Protein AF-A0A1Z5R431-F1 (afdb_monomer)

pLDDT: mean 73.13, std 19.27, range [38.16, 96.25]

Secondary structure (DSSP, 8-state):
-------------PPP-TTTTHHHHHHHHHHHHHHHHHHHHS-GGGGSGGGHHHHHHHHHHHHHHHHT----HHHHHHHHHHHS-HHHHHTTHHHHHHHS--

Sequence (102 aa):
MDNVESAPDSPAQAPPSSASSLPKEQSQVELELRLLQALEFYPPSKLKGIHRHFVLYGLMEFLRKSLDRQFSPDEVLQLLDRFFNLEMLLGRDSQVLLMMIL

Mean predicted aligned error: 14.31 Å

Organism: Sorghum bicolor (NCBI:txid4558)

Solvent-accessible surface area (backbone atoms only — not comparable to full-atom values): 6513 Å² total; per-residue (Å²): 142,89,84,90,85,83,87,88,84,88,85,80,79,70,77,80,75,92,64,92,64,60,70,61,58,56,51,48,54,52,52,51,52,52,49,59,59,42,36,78,80,41,46,72,84,41,55,46,70,87,44,25,64,59,38,54,50,51,46,37,53,49,48,23,73,74,67,77,41,92,64,52,74,66,59,54,50,55,55,45,46,76,79,38,67,47,66,76,60,52,61,75,61,65,66,54,60,64,62,73,77,108

Radius of gyration: 25.78 Å; Cα contacts (8 Å, |Δi|>4): 55; chains: 1; bounding box: 36×25×96 Å

Structure (mmCIF, N/CA/C/O backbone):
data_AF-A0A1Z5R431-F1
#
_entry.id   AF-A0A1Z5R431-F1
#
loop_
_atom_site.group_PDB
_atom_site.id
_atom_site.type_symbol
_atom_site.label_atom_id
_atom_site.label_alt_id
_atom_site.label_comp_id
_atom_site.label_asym_id
_atom_site.label_entity_id
_atom_site.label_seq_id
_atom_site.pdbx_PDB_ins_code
_atom_site.Cartn_x
_atom_site.Cartn_y
_atom_site.Cartn_z
_atom_site.occupancy
_atom_site.B_iso_or_equiv
_atom_site.auth_seq_id
_atom_site.auth_comp_id
_atom_site.auth_asym_id
_atom_site.auth_atom_id
_atom_site.pdbx_PDB_model_num
ATOM 1 N N . MET A 1 1 ? -6.769 -8.168 79.745 1.00 49.19 1 MET A N 1
ATOM 2 C CA . MET A 1 1 ? -5.506 -8.345 79.011 1.00 49.19 1 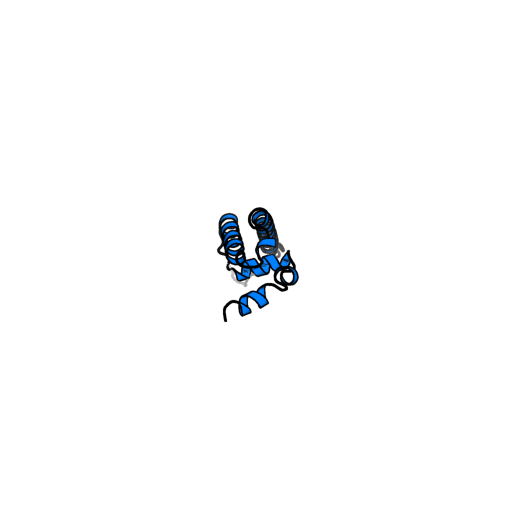MET A CA 1
ATOM 3 C C . MET A 1 1 ? -5.209 -9.822 79.022 1.00 49.19 1 MET A C 1
ATOM 5 O O . MET A 1 1 ? -5.104 -10.300 80.131 1.00 49.19 1 MET A O 1
ATOM 9 N N . ASP A 1 2 ? -5.138 -10.466 77.853 1.00 38.16 2 ASP A N 1
ATOM 10 C CA . ASP A 1 2 ? -4.312 -11.634 77.496 1.00 38.16 2 ASP A CA 1
ATOM 11 C C . ASP A 1 2 ? -4.351 -11.732 75.958 1.00 38.16 2 ASP A C 1
ATOM 13 O O . ASP A 1 2 ? -5.359 -11.391 75.338 1.00 38.16 2 ASP A O 1
ATOM 17 N N . ASN A 1 3 ? -3.221 -12.070 75.347 1.00 38.47 3 ASN A N 1
ATOM 18 C CA . ASN A 1 3 ? -2.847 -11.796 73.957 1.00 38.47 3 ASN A CA 1
ATOM 19 C C . ASN A 1 3 ? -2.588 -13.098 73.168 1.00 38.47 3 ASN A C 1
ATOM 21 O O . ASN A 1 3 ? -2.137 -14.072 73.760 1.00 38.47 3 ASN A O 1
ATOM 25 N N . VAL A 1 4 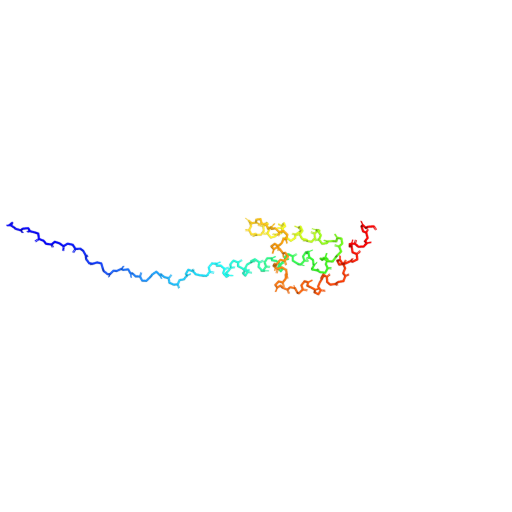? -2.702 -12.993 71.833 1.00 49.91 4 VAL A N 1
ATOM 26 C CA . VAL A 1 4 ? -2.087 -13.812 70.757 1.00 49.91 4 VAL A CA 1
ATOM 27 C C . VAL A 1 4 ? -2.863 -15.024 70.201 1.00 49.91 4 VAL A C 1
ATOM 29 O O . VAL A 1 4 ? -3.149 -15.960 70.931 1.00 49.91 4 VAL A O 1
ATOM 32 N N . GLU A 1 5 ? -3.130 -15.005 68.881 1.00 43.88 5 GLU A N 1
ATOM 33 C CA . GLU A 1 5 ? -2.978 -16.136 67.930 1.00 43.88 5 GLU A CA 1
ATOM 34 C C . GLU A 1 5 ? -3.214 -15.651 66.464 1.00 43.88 5 GLU A C 1
ATOM 36 O O . GLU A 1 5 ? -4.332 -15.370 66.047 1.00 43.88 5 GLU A O 1
ATOM 41 N N . SER A 1 6 ? -2.109 -15.484 65.728 1.00 44.03 6 SER A N 1
ATOM 42 C CA . SER A 1 6 ? -1.812 -15.943 64.351 1.00 44.03 6 SER A CA 1
ATOM 43 C C . SER A 1 6 ? -2.755 -15.720 63.129 1.00 44.03 6 SER A C 1
ATOM 45 O O . SER A 1 6 ? -3.684 -16.480 62.899 1.00 44.03 6 SER A O 1
ATOM 47 N N . ALA A 1 7 ? -2.307 -14.809 62.239 1.00 49.22 7 ALA A N 1
ATOM 48 C CA . ALA A 1 7 ? -2.161 -14.924 60.761 1.00 49.22 7 ALA A CA 1
ATOM 49 C C . ALA A 1 7 ? -3.395 -15.023 59.799 1.00 49.22 7 ALA A C 1
ATOM 51 O O . ALA A 1 7 ? -4.489 -15.389 60.210 1.00 49.22 7 ALA A O 1
ATOM 52 N N . PRO A 1 8 ? -3.237 -14.624 58.507 1.00 51.44 8 PRO A N 1
ATOM 53 C CA . PRO A 1 8 ? -4.302 -14.096 57.645 1.00 51.44 8 PRO A CA 1
ATOM 54 C C . PRO A 1 8 ? -4.861 -15.127 56.650 1.00 51.44 8 PRO A C 1
ATOM 56 O O . PRO A 1 8 ? -4.096 -15.873 56.047 1.00 51.44 8 PRO A O 1
ATOM 59 N N . ASP A 1 9 ? -6.166 -15.085 56.373 1.00 42.12 9 ASP A N 1
ATOM 60 C CA . ASP A 1 9 ? -6.768 -15.830 55.259 1.00 42.12 9 ASP A CA 1
ATOM 61 C C . ASP A 1 9 ? -7.535 -14.862 54.347 1.0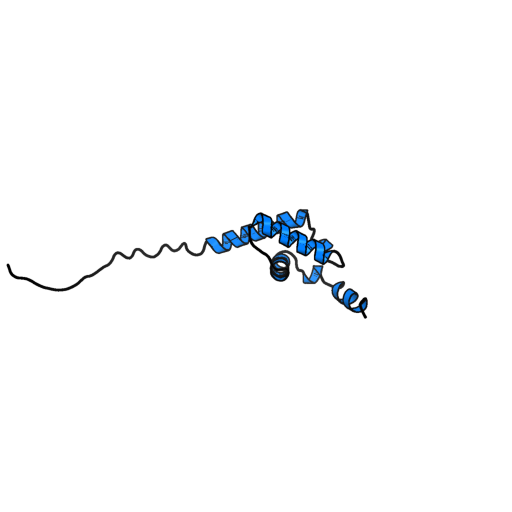0 42.12 9 ASP A C 1
ATOM 63 O O . ASP A 1 9 ? -8.576 -14.305 54.699 1.00 42.12 9 ASP A O 1
ATOM 67 N N . SER A 1 10 ? -6.934 -14.576 53.191 1.00 53.22 10 SER A N 1
ATOM 68 C CA . SER A 1 10 ? -7.585 -13.887 52.077 1.00 53.22 10 SER A CA 1
ATOM 69 C C . SER A 1 10 ? -8.462 -14.873 51.317 1.00 53.22 10 SER A C 1
ATOM 71 O O . SER A 1 10 ? -7.955 -15.902 50.880 1.00 53.22 10 SER A O 1
ATOM 73 N N . PRO A 1 11 ? -9.696 -14.480 50.970 1.00 50.16 11 PRO A N 1
ATOM 74 C CA . PRO A 1 11 ? -10.193 -14.842 49.651 1.00 50.16 11 PRO A CA 1
ATOM 75 C C . PRO A 1 11 ? -11.033 -13.703 49.067 1.00 50.16 11 PRO A C 1
ATOM 77 O O . PRO A 1 11 ? -12.252 -13.662 49.198 1.00 50.16 11 PRO A O 1
ATOM 80 N N . ALA A 1 12 ? -10.384 -12.759 48.392 1.00 52.25 12 ALA A N 1
ATOM 81 C CA . ALA A 1 12 ? -11.081 -11.848 47.484 1.00 52.25 12 ALA A CA 1
ATOM 82 C C . ALA A 1 12 ? -10.183 -11.469 46.304 1.00 52.25 12 ALA A C 1
ATOM 84 O O . ALA A 1 12 ? -10.106 -10.314 45.894 1.00 52.25 12 ALA A O 1
ATOM 85 N N . GLN A 1 13 ? -9.488 -12.456 45.741 1.00 51.28 13 GLN A N 1
ATOM 86 C CA . GLN A 1 13 ? -8.949 -12.311 44.400 1.00 51.28 13 GLN A CA 1
ATOM 87 C C . GLN A 1 13 ? -10.096 -12.599 43.430 1.00 51.28 13 GLN A C 1
ATOM 89 O O . GLN A 1 13 ? -10.363 -13.746 43.076 1.00 51.28 13 GLN A O 1
ATOM 94 N N . ALA A 1 14 ? -10.822 -11.545 43.048 1.00 52.06 14 ALA A N 1
ATOM 95 C CA . ALA A 1 14 ? -11.666 -11.599 41.863 1.00 52.06 14 ALA A CA 1
ATOM 96 C C . ALA A 1 14 ? -10.808 -12.124 40.693 1.00 52.06 14 ALA A C 1
ATOM 98 O O . ALA A 1 14 ? -9.630 -11.751 40.598 1.00 52.06 14 ALA A O 1
ATOM 99 N N . PRO A 1 15 ? -11.341 -13.006 39.829 1.00 54.06 15 PRO A N 1
ATOM 100 C CA . PRO A 1 15 ? -10.582 -13.511 38.695 1.00 54.06 15 PRO A CA 1
ATOM 101 C C . PRO A 1 15 ? -10.073 -12.314 37.881 1.00 54.06 15 PRO A C 1
ATOM 103 O O . PRO A 1 15 ? -10.847 -11.379 37.655 1.00 54.06 15 PRO A O 1
ATOM 106 N N . PRO A 1 16 ? -8.796 -12.289 37.454 1.00 50.50 16 PRO A N 1
ATOM 107 C CA . PRO A 1 16 ? -8.342 -11.254 36.542 1.00 50.50 16 PRO A CA 1
ATOM 108 C C . PRO A 1 16 ? -9.252 -11.306 35.317 1.00 50.50 16 PRO A C 1
ATOM 110 O O . PRO A 1 16 ? -9.379 -12.347 34.667 1.00 50.50 16 PRO A O 1
ATOM 113 N N . SER A 1 17 ? -9.942 -10.196 35.068 1.00 43.16 17 SER A N 1
ATOM 114 C CA . SER A 1 17 ? -10.860 -10.014 33.955 1.00 43.16 17 SER A CA 1
ATOM 115 C C . SER A 1 17 ? -10.285 -10.638 32.686 1.00 43.16 17 SER A C 1
ATOM 117 O O . SER A 1 17 ? -9.258 -10.204 32.159 1.00 43.16 17 SER A O 1
ATOM 119 N N . SER A 1 18 ? -10.961 -11.676 32.201 1.00 47.81 18 SER A N 1
ATOM 120 C CA . SER A 1 18 ? -10.682 -12.331 30.927 1.00 47.81 18 SER A CA 1
ATOM 121 C C . SER A 1 18 ? -11.110 -11.414 29.777 1.00 47.81 18 SER A C 1
ATOM 123 O O . SER A 1 18 ? -12.141 -11.621 29.153 1.00 47.81 18 SER A O 1
ATOM 125 N N . ALA A 1 19 ? -10.342 -10.351 29.538 1.00 54.44 19 ALA A N 1
ATOM 126 C CA . ALA A 1 19 ? -10.489 -9.453 28.386 1.00 54.44 19 ALA A CA 1
ATOM 127 C C . ALA A 1 19 ? -9.132 -9.050 27.770 1.00 54.44 19 ALA A C 1
ATOM 129 O O . ALA A 1 19 ? -9.066 -8.209 26.876 1.00 54.44 19 ALA A O 1
ATOM 130 N N . SER A 1 20 ? -8.026 -9.652 28.218 1.00 49.38 20 SER A N 1
ATOM 131 C CA . SER A 1 20 ? -6.661 -9.239 27.852 1.00 49.38 20 SER A CA 1
ATOM 132 C C . SER A 1 20 ? -6.143 -9.891 26.558 1.00 49.38 20 SER A C 1
ATOM 134 O O . SER A 1 20 ? -5.009 -10.359 26.468 1.00 49.38 20 SER A O 1
ATOM 136 N N . SER A 1 21 ? -6.990 -9.970 25.531 1.00 50.03 21 SER A N 1
ATOM 137 C CA . SER A 1 21 ? -6.582 -10.421 24.186 1.00 50.03 21 SER A CA 1
ATOM 138 C C . SER A 1 21 ? -7.133 -9.545 23.054 1.00 50.03 21 SER A C 1
ATOM 140 O O . SER A 1 21 ? -6.588 -9.579 21.955 1.00 50.03 21 SER A O 1
ATOM 142 N N . LEU A 1 22 ? -8.126 -8.686 23.330 1.00 47.53 22 LEU A N 1
ATOM 143 C CA . LEU A 1 22 ? -8.740 -7.779 22.347 1.00 47.53 22 LEU A CA 1
ATOM 144 C C . LEU A 1 22 ? -7.797 -6.772 21.641 1.00 47.53 22 LEU A C 1
ATOM 146 O O . LEU A 1 22 ? -8.058 -6.479 20.475 1.00 47.53 22 LEU A O 1
ATOM 150 N N . PRO A 1 23 ? -6.726 -6.221 22.253 1.00 60.53 23 PRO A N 1
ATOM 151 C CA . PRO A 1 23 ? -5.963 -5.140 21.614 1.00 60.53 23 PRO A CA 1
ATOM 152 C C . PRO A 1 23 ? -5.224 -5.564 20.338 1.00 60.53 23 PRO A C 1
ATOM 154 O O . PRO A 1 23 ? -5.039 -4.759 19.427 1.00 60.53 23 PRO A O 1
ATOM 157 N N . LYS A 1 24 ? -4.783 -6.828 20.268 1.00 60.09 24 LYS A N 1
ATOM 158 C CA . LYS A 1 24 ? -3.946 -7.319 19.162 1.00 60.09 24 LYS A CA 1
ATOM 159 C C . LYS A 1 24 ? -4.733 -7.504 17.870 1.00 60.09 24 LYS A C 1
ATOM 161 O O . LYS A 1 24 ? -4.250 -7.113 16.816 1.00 60.09 24 LYS A O 1
ATOM 166 N N . GLU A 1 25 ? -5.942 -8.048 17.959 1.00 66.94 25 GLU A N 1
ATOM 167 C CA . GLU A 1 25 ? -6.786 -8.275 16.783 1.00 66.94 25 GLU A CA 1
ATOM 168 C C . GLU A 1 25 ? -7.296 -6.948 16.201 1.00 66.94 25 GLU A C 1
ATOM 170 O O . GLU A 1 25 ? -7.216 -6.729 14.995 1.00 66.94 25 GLU A O 1
ATOM 175 N N . GLN A 1 26 ? -7.697 -5.999 17.057 1.00 65.31 26 GLN A N 1
ATOM 176 C CA . GLN A 1 26 ? -8.101 -4.658 16.611 1.00 65.31 26 GLN A CA 1
ATOM 177 C C . GLN A 1 26 ? -6.957 -3.901 15.921 1.00 65.31 26 GLN A C 1
ATOM 179 O O . GLN A 1 26 ? -7.174 -3.255 14.898 1.00 65.31 26 GLN A O 1
ATOM 184 N N . SER A 1 27 ? -5.727 -4.020 16.432 1.00 83.56 27 SER A N 1
ATOM 185 C CA . SER A 1 27 ? -4.551 -3.410 15.802 1.00 83.56 27 SER A CA 1
ATOM 186 C C . SER A 1 27 ? -4.244 -4.010 14.427 1.00 83.56 27 SER A C 1
ATOM 188 O O . SER A 1 27 ? -3.770 -3.292 13.546 1.00 83.56 27 SER A O 1
ATOM 190 N N . GLN A 1 28 ? -4.503 -5.304 14.240 1.00 87.44 28 GLN A N 1
ATOM 191 C CA . GLN A 1 28 ? -4.294 -5.987 12.969 1.00 87.44 28 GLN A CA 1
ATOM 192 C C . GLN A 1 28 ? -5.341 -5.568 11.932 1.00 87.44 28 GLN A C 1
ATOM 194 O O . GLN A 1 28 ? -4.970 -5.238 10.811 1.00 87.44 28 GLN A O 1
ATOM 199 N N . VAL A 1 29 ? -6.619 -5.494 12.311 1.00 89.12 29 VAL A N 1
ATOM 200 C CA . VAL A 1 29 ? -7.693 -5.025 11.418 1.00 89.12 29 VAL A CA 1
ATOM 201 C C . VAL A 1 29 ? -7.466 -3.575 10.979 1.00 89.12 29 VAL A C 1
ATOM 203 O O . VAL A 1 29 ? -7.633 -3.256 9.804 1.00 89.12 29 VAL A O 1
ATOM 20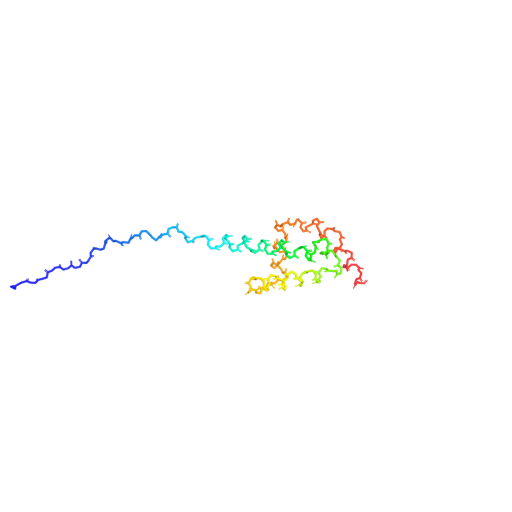6 N N . GLU A 1 30 ? -7.031 -2.698 11.888 1.00 92.38 30 GLU A N 1
ATOM 207 C CA . GLU A 1 30 ? -6.709 -1.309 11.537 1.00 92.38 30 GLU A CA 1
ATOM 208 C C . GLU A 1 30 ? -5.531 -1.238 10.552 1.00 92.38 30 GLU A C 1
ATOM 210 O O . GLU A 1 30 ? -5.600 -0.525 9.552 1.00 92.38 30 GLU A O 1
ATOM 215 N N . LEU A 1 31 ? -4.464 -2.013 10.784 1.00 92.56 31 LEU A N 1
ATOM 216 C CA . LEU A 1 31 ? -3.314 -2.087 9.876 1.00 92.56 31 LEU A CA 1
ATOM 217 C C . LEU A 1 31 ? -3.735 -2.508 8.460 1.00 92.56 31 LEU A C 1
ATOM 219 O O . LEU A 1 31 ? -3.320 -1.913 7.465 1.00 92.56 31 LEU A O 1
ATOM 223 N N . GLU A 1 32 ? -4.576 -3.528 8.385 1.00 92.00 32 GLU A N 1
ATOM 224 C CA . GLU A 1 32 ? -5.136 -4.061 7.151 1.00 92.00 32 GLU A CA 1
ATOM 225 C C . GLU A 1 32 ? -5.994 -3.036 6.405 1.00 92.00 32 GLU A C 1
ATOM 227 O O . GLU A 1 32 ? -5.819 -2.829 5.202 1.00 92.00 32 GLU A O 1
ATOM 232 N N . LEU A 1 33 ? -6.867 -2.333 7.127 1.00 93.62 33 LEU A N 1
ATOM 233 C CA . LEU A 1 33 ? -7.703 -1.276 6.570 1.00 93.62 33 LEU A CA 1
ATOM 234 C C . LEU A 1 33 ? -6.853 -0.134 5.995 1.00 93.62 33 LEU A C 1
ATOM 236 O O . LEU A 1 33 ? -7.115 0.344 4.888 1.00 93.62 33 LEU A O 1
ATOM 240 N N . ARG A 1 34 ? -5.797 0.274 6.710 1.00 94.81 34 ARG A N 1
ATOM 241 C CA . ARG A 1 34 ? -4.861 1.300 6.226 1.00 94.81 34 ARG A CA 1
ATOM 242 C C . ARG A 1 34 ? -4.082 0.847 5.003 1.00 94.81 34 ARG A C 1
ATOM 244 O O . ARG A 1 34 ? -3.872 1.663 4.108 1.00 94.81 34 ARG A O 1
ATOM 251 N N . LEU A 1 35 ? -3.692 -0.426 4.923 1.00 92.75 35 LEU A N 1
ATOM 252 C CA . LEU A 1 35 ? -3.060 -0.958 3.718 1.00 92.75 35 LEU A CA 1
ATOM 253 C C . LEU A 1 35 ? -4.019 -0.893 2.526 1.00 92.75 35 LEU A C 1
ATOM 255 O O . LEU A 1 35 ? -3.630 -0.405 1.469 1.00 92.75 35 LEU A O 1
ATOM 259 N N . LEU A 1 36 ? -5.267 -1.340 2.690 1.00 92.31 36 LEU A N 1
ATOM 260 C CA . LEU A 1 36 ? -6.268 -1.294 1.620 1.00 92.31 36 LEU A CA 1
ATOM 261 C C . LEU A 1 36 ? -6.497 0.134 1.111 1.00 92.31 36 LEU A C 1
ATOM 263 O O . LEU A 1 36 ? -6.550 0.347 -0.098 1.00 92.31 36 LEU A O 1
ATOM 267 N N . GLN A 1 37 ? -6.539 1.117 2.013 1.00 93.69 37 GLN A N 1
ATOM 268 C CA . GLN A 1 37 ? -6.622 2.530 1.644 1.00 93.69 37 GLN A CA 1
ATOM 269 C C . GLN A 1 37 ? -5.373 3.001 0.876 1.00 93.69 37 GLN A C 1
ATOM 271 O O . GLN A 1 37 ? -5.478 3.724 -0.112 1.00 93.69 37 GLN A O 1
ATOM 276 N N . ALA A 1 38 ? -4.178 2.576 1.292 1.00 93.81 38 ALA A N 1
ATOM 277 C CA . ALA A 1 38 ? -2.932 2.931 0.615 1.00 93.81 38 ALA A CA 1
ATOM 278 C C . ALA A 1 38 ? -2.870 2.386 -0.824 1.00 93.81 38 ALA A C 1
ATOM 280 O O . ALA A 1 38 ? -2.304 3.028 -1.712 1.00 93.81 38 ALA A O 1
ATOM 281 N N . LEU A 1 39 ? -3.471 1.220 -1.069 1.00 91.06 39 LEU A N 1
ATOM 282 C CA . LEU A 1 39 ? -3.488 0.565 -2.379 1.00 91.06 39 LEU A CA 1
ATOM 283 C C . LEU A 1 39 ? -4.338 1.294 -3.427 1.00 91.06 39 LEU A C 1
ATOM 285 O O . LEU A 1 39 ? -4.151 1.049 -4.618 1.00 91.06 39 LEU A O 1
ATOM 289 N N . GLU A 1 40 ? -5.209 2.220 -3.018 1.00 91.38 40 GLU A N 1
ATOM 290 C CA . GLU A 1 40 ? -5.895 3.134 -3.939 1.00 91.38 40 GLU A CA 1
ATOM 291 C C . GLU A 1 40 ? -4.901 4.077 -4.639 1.00 91.38 40 GLU A C 1
ATOM 293 O O . GLU A 1 40 ? -5.036 4.379 -5.825 1.00 91.38 40 GLU A O 1
ATOM 298 N N . PHE A 1 41 ? -3.848 4.484 -3.925 1.00 91.81 41 PHE A N 1
ATOM 299 C CA . PHE A 1 41 ? -2.783 5.345 -4.446 1.00 91.81 41 PHE A CA 1
ATOM 300 C C . PHE A 1 41 ? -1.632 4.542 -5.058 1.00 91.81 41 PHE A C 1
ATOM 302 O O . PHE A 1 41 ? -1.020 4.962 -6.042 1.00 91.81 41 PHE A O 1
ATOM 309 N N . TYR A 1 42 ? -1.329 3.385 -4.469 1.00 90.44 42 TYR A N 1
ATOM 310 C CA . TYR A 1 42 ? -0.188 2.543 -4.815 1.00 90.44 42 TYR A CA 1
ATOM 311 C C . TYR A 1 42 ? -0.666 1.162 -5.279 1.00 90.44 42 TYR A C 1
ATOM 313 O O . TYR A 1 42 ? -0.577 0.190 -4.529 1.00 90.44 42 TYR A O 1
ATOM 321 N N . PRO A 1 43 ? -1.186 1.047 -6.514 1.00 85.12 43 PRO A N 1
ATOM 322 C CA . PRO A 1 43 ? -1.862 -0.161 -6.958 1.00 85.12 43 PRO A CA 1
ATOM 323 C C . PRO A 1 43 ? -0.918 -1.373 -6.983 1.00 85.12 43 PRO A C 1
ATOM 325 O O . PRO A 1 43 ? 0.216 -1.269 -7.470 1.00 85.12 43 PRO A O 1
ATOM 328 N N . PRO A 1 44 ? -1.389 -2.562 -6.560 1.00 80.94 44 PRO A N 1
ATOM 329 C CA . PRO A 1 44 ? -0.556 -3.759 -6.467 1.00 80.94 44 PRO A CA 1
ATOM 330 C C . PRO A 1 44 ? -0.043 -4.214 -7.841 1.00 80.94 44 PRO A C 1
ATOM 332 O O . PRO A 1 44 ? 1.039 -4.779 -7.945 1.00 80.94 44 PRO A O 1
ATOM 335 N N . SER A 1 45 ? -0.735 -3.881 -8.936 1.00 80.00 45 SER A N 1
ATOM 336 C CA . SER A 1 45 ? -0.265 -4.145 -10.306 1.00 80.00 45 SER A CA 1
ATOM 337 C C . SER A 1 45 ? 1.101 -3.517 -10.627 1.00 80.00 45 SER A C 1
ATOM 339 O O . SER A 1 45 ? 1.806 -3.998 -11.513 1.00 80.00 45 SER A O 1
ATOM 341 N N . LYS A 1 46 ? 1.502 -2.470 -9.893 1.00 79.38 46 LYS A N 1
ATOM 342 C CA . LYS A 1 46 ? 2.797 -1.786 -10.022 1.00 79.38 46 LYS A CA 1
ATOM 343 C C . LYS A 1 46 ? 3.898 -2.389 -9.141 1.00 79.38 46 LYS A C 1
ATOM 345 O O . LYS A 1 46 ? 5.028 -1.912 -9.185 1.00 79.38 46 LYS A O 1
ATOM 350 N N . LEU A 1 47 ? 3.609 -3.451 -8.384 1.00 77.62 47 LEU A N 1
ATOM 351 C CA . LEU A 1 47 ? 4.628 -4.232 -7.670 1.00 77.62 47 LEU A CA 1
ATOM 352 C C . LEU A 1 47 ? 5.516 -5.057 -8.620 1.00 77.62 47 LEU A C 1
ATOM 354 O O . LEU A 1 47 ? 6.540 -5.583 -8.186 1.00 77.62 47 LEU A O 1
ATOM 358 N N . LYS A 1 48 ? 5.162 -5.137 -9.911 1.00 75.88 48 LYS A N 1
ATOM 359 C CA . LYS A 1 48 ? 5.977 -5.748 -10.968 1.00 75.88 48 LYS A CA 1
ATOM 360 C C . LYS A 1 48 ? 6.981 -4.752 -11.556 1.00 75.88 48 LYS A C 1
ATOM 362 O O . LYS A 1 48 ? 6.641 -3.609 -11.871 1.00 75.88 48 LYS A O 1
ATOM 367 N N . GLY A 1 49 ? 8.211 -5.216 -11.769 1.00 72.94 49 GLY A N 1
ATOM 368 C CA . GLY A 1 49 ? 9.249 -4.465 -12.474 1.00 72.94 49 GLY A CA 1
ATOM 369 C C . GLY A 1 49 ? 9.818 -3.276 -11.690 1.00 72.94 49 GLY A C 1
ATOM 370 O O . GLY A 1 49 ? 9.899 -3.282 -10.462 1.00 72.94 49 GLY A O 1
ATOM 3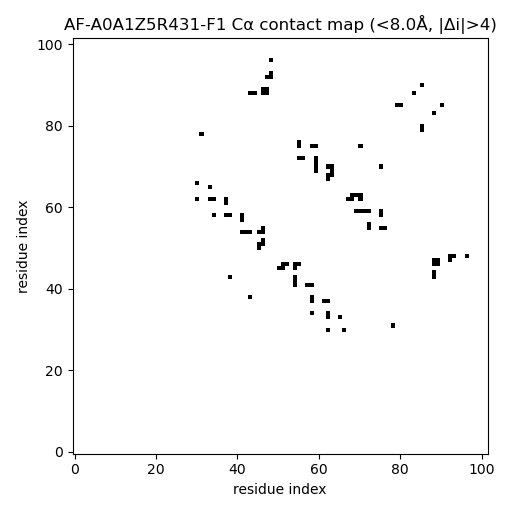71 N N . ILE A 1 50 ? 10.228 -2.234 -12.418 1.00 79.25 50 ILE A N 1
ATOM 372 C CA . ILE A 1 50 ? 11.008 -1.095 -11.894 1.00 79.25 50 ILE A CA 1
ATOM 373 C C . ILE A 1 50 ? 10.221 -0.277 -10.848 1.00 79.25 50 ILE A C 1
ATOM 375 O O . ILE A 1 50 ? 10.810 0.306 -9.938 1.00 79.25 50 ILE A O 1
ATOM 379 N N . HIS A 1 51 ? 8.885 -0.288 -10.914 1.00 84.38 51 HIS A N 1
ATOM 380 C CA . HIS A 1 51 ? 8.014 0.473 -10.009 1.00 84.38 51 HIS A CA 1
ATOM 381 C C . HIS A 1 51 ? 7.901 -0.114 -8.599 1.00 84.38 51 HIS A C 1
ATOM 383 O O . HIS A 1 51 ? 7.436 0.585 -7.696 1.00 84.38 51 HIS A O 1
ATOM 389 N N . ARG A 1 52 ? 8.365 -1.352 -8.381 1.00 84.12 52 ARG A N 1
ATOM 390 C CA . ARG A 1 52 ? 8.260 -2.045 -7.090 1.00 84.12 52 ARG A CA 1
ATOM 391 C C . ARG A 1 52 ? 8.812 -1.216 -5.933 1.00 84.12 52 ARG A C 1
ATOM 393 O O . ARG A 1 52 ? 8.166 -1.114 -4.896 1.00 84.12 52 ARG A O 1
ATOM 400 N N . HIS A 1 53 ? 9.971 -0.589 -6.126 1.00 86.25 53 HIS A N 1
ATOM 401 C CA . HIS A 1 53 ? 10.609 0.239 -5.100 1.00 86.25 53 HIS A CA 1
ATOM 402 C C . HIS A 1 53 ? 9.756 1.457 -4.731 1.00 86.25 53 HIS A C 1
ATOM 404 O O . HIS A 1 53 ? 9.596 1.754 -3.551 1.00 86.25 53 HIS A O 1
ATOM 410 N N . PHE A 1 54 ? 9.165 2.127 -5.726 1.00 89.31 54 PHE A N 1
ATOM 411 C CA . PHE A 1 54 ? 8.314 3.295 -5.500 1.00 89.31 54 PHE A CA 1
ATOM 412 C C . PHE A 1 54 ? 7.025 2.919 -4.764 1.00 89.31 54 PHE A C 1
ATOM 414 O O . PHE A 1 54 ? 6.637 3.594 -3.817 1.00 89.31 54 PHE A O 1
ATOM 421 N N . VAL A 1 55 ? 6.395 1.811 -5.164 1.00 90.12 55 VAL A N 1
ATOM 422 C CA . VAL A 1 55 ? 5.178 1.300 -4.522 1.00 90.12 55 VAL A CA 1
ATOM 423 C C . VAL A 1 55 ? 5.456 0.897 -3.078 1.00 90.12 55 VAL A C 1
ATOM 425 O O . VAL A 1 55 ? 4.755 1.355 -2.183 1.00 90.12 55 VAL A O 1
ATOM 428 N N . LEU A 1 56 ? 6.499 0.100 -2.823 1.00 91.19 56 LEU A N 1
ATOM 429 C CA . LEU A 1 56 ? 6.846 -0.323 -1.462 1.00 91.19 56 LEU A CA 1
ATOM 430 C C . LEU A 1 56 ? 7.181 0.866 -0.563 1.00 91.19 56 LEU A C 1
ATOM 432 O O . LEU A 1 56 ? 6.700 0.930 0.565 1.00 91.19 56 LEU A O 1
ATOM 436 N N . TYR A 1 57 ? 7.963 1.823 -1.064 1.00 92.38 57 TYR A N 1
ATOM 437 C CA . TYR A 1 57 ? 8.277 3.032 -0.310 1.00 92.38 57 TYR A CA 1
ATOM 438 C C . TYR A 1 57 ? 7.025 3.866 -0.018 1.00 92.38 57 TYR A C 1
ATOM 440 O O . TYR A 1 57 ? 6.815 4.280 1.119 1.00 92.38 57 TYR A O 1
ATOM 448 N N . GLY A 1 58 ? 6.154 4.053 -1.011 1.00 93.94 58 GLY A N 1
ATOM 449 C CA . GLY A 1 58 ? 4.892 4.769 -0.851 1.00 93.94 58 GLY A CA 1
ATOM 450 C C . GLY A 1 58 ? 3.961 4.130 0.181 1.00 93.94 58 GLY A C 1
ATOM 451 O O . GLY A 1 58 ? 3.412 4.833 1.029 1.00 93.94 58 GLY A O 1
ATOM 452 N N . LEU A 1 59 ? 3.841 2.799 0.160 1.00 94.19 59 LEU A N 1
ATOM 453 C CA . LEU A 1 59 ? 3.078 2.039 1.151 1.00 94.19 59 LEU A CA 1
ATOM 454 C C . LEU A 1 59 ? 3.675 2.184 2.557 1.00 94.19 59 LEU A C 1
ATOM 456 O O . LEU A 1 59 ? 2.939 2.488 3.494 1.00 94.19 59 LEU A O 1
ATOM 460 N N . MET A 1 60 ? 4.996 2.035 2.710 1.00 95.31 60 MET A N 1
ATOM 461 C CA . MET A 1 60 ? 5.674 2.228 4.000 1.00 95.31 60 MET A CA 1
ATOM 462 C C . MET A 1 60 ? 5.464 3.643 4.552 1.00 95.31 60 MET A C 1
ATOM 464 O O . MET A 1 60 ? 5.123 3.802 5.721 1.00 95.31 60 MET A O 1
ATOM 468 N N . GLU A 1 61 ? 5.624 4.676 3.722 1.00 96.25 61 GLU A N 1
ATOM 469 C CA . GLU A 1 61 ? 5.431 6.073 4.125 1.00 96.25 61 GLU A CA 1
ATOM 470 C C . GLU A 1 61 ? 3.977 6.369 4.512 1.00 96.25 61 GLU A C 1
ATOM 472 O O . GLU A 1 61 ? 3.729 7.077 5.492 1.00 96.25 61 GLU A O 1
ATOM 477 N N . PHE A 1 62 ? 3.011 5.828 3.763 1.00 96.12 62 PHE A N 1
ATOM 478 C CA . PHE A 1 62 ? 1.589 5.994 4.057 1.00 96.12 62 PHE A CA 1
ATOM 479 C C . PHE A 1 62 ? 1.214 5.332 5.385 1.00 96.12 62 PHE A C 1
ATOM 481 O O . PHE A 1 62 ? 0.590 5.965 6.242 1.00 96.12 62 PHE A O 1
ATOM 488 N N . LEU A 1 63 ? 1.625 4.077 5.580 1.00 94.19 63 LEU A N 1
ATOM 489 C CA . LEU A 1 63 ? 1.365 3.331 6.809 1.00 94.19 63 LEU A CA 1
ATOM 490 C C . LEU A 1 63 ? 2.064 3.977 8.005 1.00 94.19 63 LEU A C 1
ATOM 492 O O . LEU A 1 63 ? 1.438 4.134 9.051 1.00 94.19 63 LEU A O 1
ATOM 496 N N . ARG A 1 64 ? 3.307 4.453 7.838 1.00 94.94 64 ARG A N 1
ATOM 497 C CA . ARG A 1 64 ? 4.023 5.180 8.893 1.00 94.94 64 ARG A CA 1
ATOM 498 C C . ARG A 1 64 ? 3.271 6.418 9.347 1.00 94.94 64 ARG A C 1
ATOM 500 O O . ARG A 1 64 ? 3.136 6.631 10.544 1.00 94.94 64 ARG A O 1
ATOM 507 N N . LYS A 1 65 ? 2.773 7.226 8.409 1.00 95.25 65 LYS A N 1
ATOM 508 C CA . LYS A 1 65 ? 2.000 8.436 8.734 1.00 95.25 65 LYS A CA 1
ATOM 509 C C . LYS A 1 65 ? 0.644 8.122 9.361 1.00 95.25 65 LYS A C 1
ATOM 511 O O . LYS A 1 65 ? 0.169 8.903 10.174 1.00 95.25 65 LYS A O 1
ATOM 516 N N . SER A 1 66 ? 0.024 7.011 8.971 1.00 92.75 66 SER A N 1
ATOM 517 C CA . SER A 1 66 ? -1.317 6.642 9.440 1.00 92.75 66 SER A CA 1
ATOM 518 C C . SER A 1 66 ? -1.306 5.983 10.820 1.00 92.75 66 SER A C 1
ATOM 520 O O . SER A 1 66 ? -2.258 6.144 11.575 1.00 92.75 66 SER A O 1
ATOM 522 N N . LEU A 1 67 ? -0.250 5.230 11.135 1.00 92.25 67 LEU A N 1
ATOM 523 C CA . LEU A 1 67 ? -0.161 4.379 12.327 1.00 92.25 67 LEU A CA 1
ATOM 524 C C . LEU A 1 67 ? 0.932 4.821 13.309 1.00 92.25 67 LEU A C 1
ATOM 526 O O . LEU A 1 67 ? 1.148 4.149 14.312 1.00 92.25 67 LEU A O 1
ATOM 530 N N . ASP A 1 68 ? 1.646 5.907 12.996 1.00 92.81 68 ASP A N 1
ATOM 531 C CA . ASP A 1 68 ? 2.772 6.446 13.773 1.00 92.81 68 ASP A CA 1
ATOM 532 C C . ASP A 1 68 ? 3.848 5.391 14.10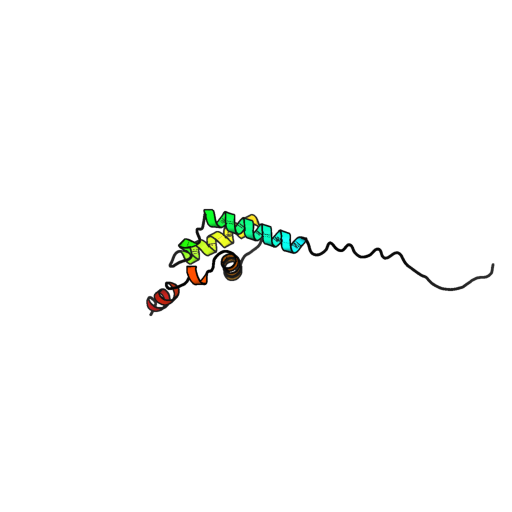8 1.00 92.81 68 ASP A C 1
ATOM 534 O O . ASP A 1 68 ? 4.473 5.382 15.167 1.00 92.81 68 ASP A O 1
ATOM 538 N N . ARG A 1 69 ? 4.061 4.447 13.183 1.00 91.44 69 ARG A N 1
ATOM 539 C CA . ARG A 1 69 ? 4.945 3.288 13.362 1.00 91.44 69 ARG A CA 1
ATOM 540 C C . ARG A 1 69 ? 5.847 3.098 12.150 1.00 91.44 69 ARG A C 1
ATOM 542 O O . ARG A 1 69 ? 5.402 3.203 11.016 1.00 91.44 69 ARG A O 1
ATOM 549 N N . GLN A 1 70 ? 7.121 2.789 12.376 1.00 91.62 70 GLN A N 1
ATOM 550 C CA . GLN A 1 70 ? 8.042 2.443 11.290 1.00 91.62 70 GLN A CA 1
ATOM 551 C C . GLN A 1 70 ? 7.718 1.056 10.725 1.00 91.62 70 GLN A C 1
ATOM 553 O O . GLN A 1 70 ? 7.486 0.117 11.486 1.00 91.62 70 GLN A O 1
ATOM 558 N N . PHE A 1 71 ? 7.767 0.933 9.400 1.00 92.94 71 PHE A N 1
ATOM 559 C CA . PHE A 1 71 ? 7.571 -0.323 8.682 1.00 92.94 71 PHE A CA 1
ATOM 560 C C . PHE A 1 71 ? 8.836 -0.680 7.908 1.00 92.94 71 PHE A C 1
ATOM 562 O O . PHE A 1 71 ? 9.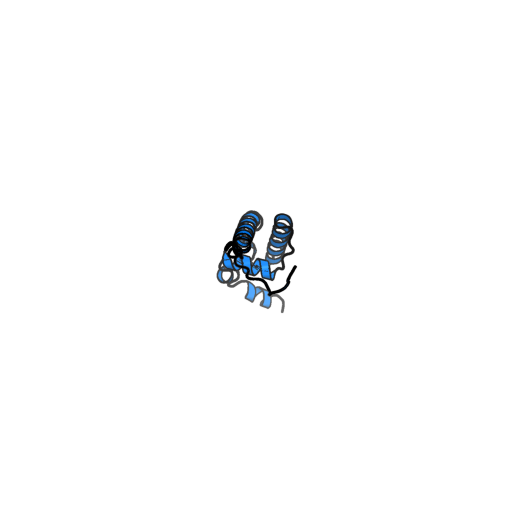472 0.194 7.317 1.00 92.94 71 PHE A O 1
ATOM 569 N N . SER A 1 72 ? 9.194 -1.963 7.907 1.00 91.75 72 SER A N 1
ATOM 570 C CA . SER A 1 72 ? 10.226 -2.496 7.019 1.00 91.75 72 SER A CA 1
ATOM 571 C C . SER A 1 72 ? 9.610 -2.957 5.689 1.00 91.75 72 SER A C 1
ATOM 573 O O . SER A 1 72 ? 8.413 -3.264 5.639 1.00 91.75 72 SER A O 1
ATOM 575 N N . PRO A 1 73 ? 10.408 -3.057 4.609 1.00 88.56 73 PRO A N 1
ATOM 576 C CA . PRO A 1 73 ? 9.929 -3.589 3.337 1.00 88.56 73 PRO A CA 1
ATOM 577 C C . PRO A 1 73 ? 9.358 -5.004 3.473 1.00 88.56 73 PRO A C 1
ATOM 579 O O . PRO A 1 73 ? 8.313 -5.295 2.897 1.00 88.56 73 PRO A O 1
ATOM 582 N N . ASP A 1 74 ? 10.011 -5.863 4.260 1.00 89.12 74 ASP A N 1
ATOM 583 C CA . ASP A 1 74 ? 9.572 -7.238 4.510 1.00 89.12 74 ASP A CA 1
ATOM 584 C C . ASP A 1 74 ? 8.227 -7.297 5.239 1.00 89.12 74 ASP A C 1
ATOM 586 O O . ASP A 1 74 ? 7.368 -8.093 4.867 1.00 89.12 74 ASP A O 1
ATOM 590 N N . GLU A 1 75 ? 7.996 -6.418 6.222 1.00 91.19 75 GLU A N 1
ATOM 591 C CA . GLU A 1 75 ? 6.719 -6.364 6.942 1.00 91.19 75 GLU A CA 1
ATOM 592 C C . GLU A 1 75 ? 5.566 -5.973 6.003 1.00 91.19 75 GLU A C 1
ATOM 594 O O . GLU A 1 75 ? 4.501 -6.591 6.027 1.00 91.19 75 GLU A O 1
ATOM 599 N N . VAL A 1 76 ? 5.787 -4.993 5.119 1.00 90.94 76 VAL A N 1
ATOM 600 C CA . VAL A 1 76 ? 4.782 -4.592 4.122 1.00 90.94 76 VAL A CA 1
ATOM 601 C C . VAL A 1 76 ? 4.552 -5.692 3.088 1.00 90.94 76 VAL A C 1
ATOM 603 O O . VAL A 1 76 ? 3.409 -5.936 2.710 1.00 90.94 76 VAL A O 1
ATOM 606 N N . LEU A 1 77 ? 5.605 -6.385 2.645 1.00 88.31 77 LEU A N 1
ATOM 607 C CA . LEU A 1 77 ? 5.475 -7.525 1.736 1.00 88.31 77 LEU A CA 1
ATOM 608 C C . LEU A 1 77 ? 4.676 -8.665 2.375 1.00 88.31 77 LEU A C 1
ATOM 610 O O . LEU A 1 77 ? 3.775 -9.192 1.735 1.00 88.31 77 LEU A O 1
ATOM 614 N N . GLN A 1 78 ? 4.936 -9.000 3.638 1.00 88.12 78 GLN A N 1
ATOM 615 C CA . GLN A 1 78 ? 4.170 -10.021 4.351 1.00 88.12 78 GLN A CA 1
ATOM 616 C C . GLN A 1 78 ? 2.700 -9.617 4.517 1.00 88.12 78 GLN A C 1
ATOM 618 O O . GLN A 1 78 ? 1.809 -10.453 4.396 1.00 88.12 78 GLN A O 1
ATOM 623 N N . LEU A 1 79 ? 2.424 -8.335 4.770 1.00 89.62 79 LEU A N 1
ATOM 624 C CA . LEU A 1 79 ? 1.052 -7.840 4.852 1.00 89.62 79 LEU A CA 1
ATOM 625 C C . LEU A 1 79 ? 0.345 -7.927 3.493 1.00 89.62 79 LEU A C 1
ATOM 627 O O . LEU A 1 79 ? -0.800 -8.364 3.430 1.00 89.62 79 LEU A O 1
ATOM 631 N N . LEU A 1 80 ? 1.035 -7.568 2.408 1.00 88.19 80 LEU A N 1
ATOM 632 C CA . LEU A 1 80 ? 0.527 -7.710 1.044 1.00 88.19 80 LEU A CA 1
ATOM 633 C C . LEU A 1 80 ? 0.242 -9.171 0.687 1.00 88.19 80 LEU A C 1
ATOM 635 O O . LEU A 1 80 ? -0.786 -9.420 0.067 1.00 88.19 80 LEU A O 1
ATOM 639 N N . ASP A 1 81 ? 1.090 -10.113 1.108 1.00 86.44 81 ASP A N 1
ATOM 640 C CA . ASP A 1 81 ? 0.917 -11.556 0.870 1.00 86.44 81 ASP A CA 1
ATOM 641 C C . ASP A 1 81 ? -0.401 -12.098 1.444 1.00 86.44 81 ASP A C 1
ATOM 643 O O . ASP A 1 81 ? -1.032 -12.995 0.888 1.00 86.44 81 ASP A O 1
ATOM 647 N N . ARG A 1 82 ? -0.872 -11.498 2.544 1.00 84.81 82 ARG A N 1
ATOM 648 C CA . ARG A 1 82 ? -2.138 -11.879 3.186 1.00 84.81 82 ARG A CA 1
ATOM 649 C C . ARG A 1 82 ? -3.374 -11.469 2.383 1.00 84.81 82 ARG A C 1
ATOM 651 O O . ARG A 1 82 ? -4.414 -12.103 2.534 1.00 84.81 82 ARG A O 1
ATOM 658 N N . PHE A 1 83 ? -3.272 -10.429 1.553 1.00 81.69 83 PHE A N 1
ATOM 659 C CA . PHE A 1 83 ? -4.372 -9.930 0.712 1.00 81.69 83 PHE A CA 1
ATOM 660 C C . PHE A 1 83 ? -4.270 -10.379 -0.736 1.00 81.69 83 PHE A C 1
ATOM 662 O O . PHE A 1 83 ? -5.275 -10.661 -1.388 1.00 81.69 83 PHE A O 1
ATOM 669 N N . PHE A 1 84 ? -3.050 -10.404 -1.250 1.00 77.44 84 PHE A N 1
ATOM 670 C CA . PHE A 1 84 ? -2.733 -10.737 -2.619 1.00 77.44 84 PHE A CA 1
ATOM 671 C C . PHE A 1 84 ? -1.823 -11.940 -2.580 1.00 77.44 84 PHE A C 1
ATOM 673 O O . PHE A 1 84 ? -0.794 -11.909 -1.921 1.00 77.44 84 PHE A O 1
ATOM 680 N N . ASN A 1 85 ? -2.151 -12.965 -3.358 1.00 70.75 85 ASN A N 1
ATOM 681 C CA . ASN A 1 85 ? -1.185 -14.013 -3.627 1.00 70.75 85 ASN A CA 1
ATOM 682 C C . ASN A 1 85 ? -0.015 -13.396 -4.417 1.00 70.75 85 ASN A C 1
ATOM 684 O O . ASN A 1 85 ? -0.082 -13.241 -5.644 1.00 70.75 85 ASN A O 1
ATOM 688 N N . LEU A 1 86 ? 1.030 -12.979 -3.697 1.00 67.19 86 LEU A N 1
ATOM 689 C CA . LEU A 1 86 ? 2.180 -12.293 -4.265 1.00 67.19 86 LEU A CA 1
ATOM 690 C C . LEU A 1 86 ? 2.943 -13.209 -5.211 1.00 67.19 86 LEU A C 1
ATOM 692 O O . LEU A 1 86 ? 3.563 -12.709 -6.136 1.00 67.19 86 LEU A O 1
ATOM 696 N N . GLU A 1 87 ? 2.839 -14.528 -5.070 1.00 63.00 87 GLU A N 1
ATOM 697 C CA . GLU A 1 87 ? 3.422 -15.488 -6.005 1.00 63.00 87 GLU A CA 1
ATOM 698 C C . GLU A 1 87 ? 2.813 -15.348 -7.414 1.00 63.00 87 GLU A C 1
ATOM 700 O O . GLU A 1 87 ? 3.531 -15.355 -8.416 1.00 63.00 87 GLU A O 1
ATOM 705 N N . MET A 1 88 ? 1.505 -15.078 -7.514 1.00 57.62 88 MET A N 1
ATOM 706 C CA . MET A 1 88 ? 0.847 -14.748 -8.790 1.00 57.62 88 MET A CA 1
ATOM 707 C C . MET A 1 88 ? 1.176 -13.327 -9.281 1.00 57.62 88 MET A C 1
ATOM 709 O O . MET A 1 88 ? 1.156 -13.046 -10.484 1.00 57.62 88 MET A O 1
ATOM 713 N N . LEU A 1 89 ? 1.492 -12.419 -8.356 1.00 58.12 89 LEU A N 1
ATOM 714 C CA . LEU A 1 89 ? 1.819 -11.021 -8.640 1.00 58.12 89 LEU A CA 1
ATOM 715 C C . LEU A 1 89 ? 3.313 -10.791 -8.947 1.00 58.12 89 LEU A C 1
ATOM 717 O O . LEU A 1 89 ? 3.654 -9.804 -9.581 1.00 58.12 89 LEU A O 1
ATOM 721 N N . LEU A 1 90 ? 4.201 -11.684 -8.523 1.00 59.72 90 LEU A N 1
ATOM 722 C CA . LEU A 1 90 ? 5.655 -11.663 -8.734 1.00 59.72 90 LEU A CA 1
ATOM 723 C C . LEU A 1 90 ? 6.087 -12.734 -9.751 1.00 59.72 90 LEU A C 1
ATOM 725 O O . LEU A 1 90 ? 7.216 -12.710 -10.247 1.00 59.72 90 LEU A O 1
ATOM 729 N N . GLY A 1 91 ? 5.183 -13.660 -10.084 1.00 51.62 91 GLY A N 1
ATOM 730 C CA . GLY A 1 91 ? 5.396 -14.751 -11.021 1.00 51.62 91 GLY A CA 1
ATOM 731 C C . GLY A 1 91 ? 5.697 -14.270 -12.441 1.00 51.62 91 GLY A C 1
ATOM 732 O O . GLY A 1 91 ? 4.830 -13.715 -13.116 1.00 51.62 91 GLY A O 1
ATOM 733 N N . ARG A 1 92 ? 6.921 -14.598 -12.882 1.00 49.38 92 ARG A N 1
ATOM 734 C CA . ARG A 1 92 ? 7.571 -14.455 -14.208 1.00 49.38 92 ARG A CA 1
ATOM 735 C C . ARG A 1 92 ? 8.497 -13.255 -14.431 1.00 49.38 92 ARG A C 1
ATOM 737 O O . ARG A 1 92 ? 9.473 -13.437 -15.151 1.00 49.38 92 ARG A O 1
ATOM 744 N N . ASP A 1 93 ? 8.308 -12.108 -13.780 1.00 52.91 93 ASP A N 1
ATOM 745 C CA . ASP A 1 93 ? 9.142 -10.919 -14.063 1.00 52.91 93 ASP A CA 1
ATOM 746 C C . ASP A 1 93 ? 10.414 -10.795 -13.191 1.00 52.91 93 ASP A C 1
ATOM 748 O O . ASP A 1 93 ? 11.381 -10.142 -13.582 1.00 52.91 93 ASP A O 1
ATOM 752 N N . SER A 1 94 ? 10.479 -11.455 -12.028 1.00 50.97 94 S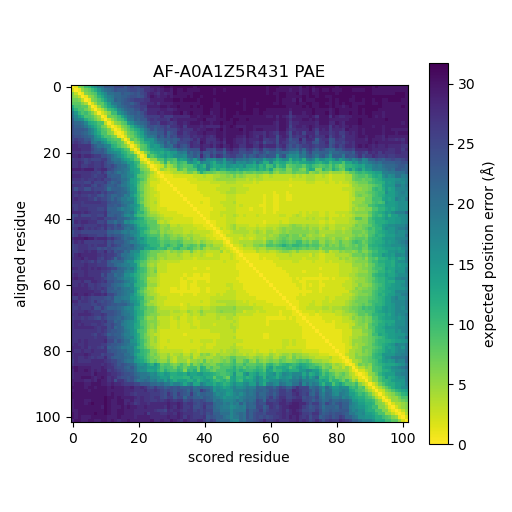ER A N 1
ATOM 753 C CA . SER A 1 94 ? 11.677 -11.393 -11.164 1.00 50.97 94 SER A CA 1
ATOM 754 C C . SER A 1 94 ? 12.868 -12.209 -11.688 1.00 50.97 94 SER A C 1
ATOM 756 O O . SER A 1 94 ? 14.008 -11.889 -11.368 1.00 50.97 94 SER A O 1
ATOM 758 N N . GLN A 1 95 ? 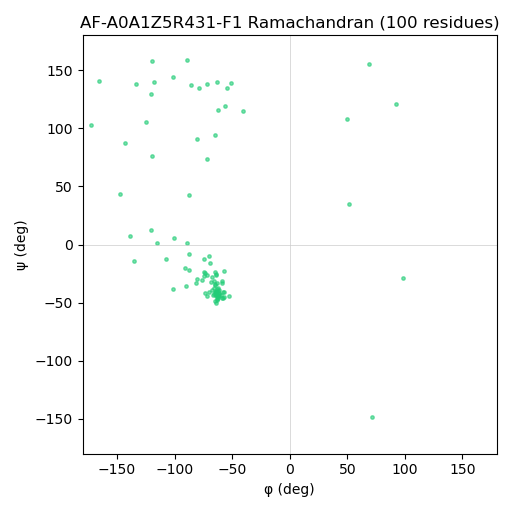12.631 -13.226 -12.526 1.00 48.34 95 GLN A N 1
ATOM 759 C CA . GLN A 1 95 ? 13.709 -14.026 -13.132 1.00 48.34 95 GLN A CA 1
ATOM 760 C C . GLN A 1 95 ? 14.339 -13.325 -14.345 1.00 48.34 95 GLN A C 1
ATOM 762 O O . GLN A 1 95 ? 15.527 -13.499 -14.605 1.00 48.34 95 GLN A O 1
ATOM 767 N N . VAL A 1 96 ? 13.576 -12.501 -15.074 1.00 51.91 96 VAL A N 1
ATOM 768 C CA . VAL A 1 96 ? 14.107 -11.747 -16.224 1.00 51.91 96 VAL A CA 1
ATOM 769 C C . VAL A 1 96 ? 14.950 -10.547 -15.792 1.00 51.91 96 VAL A C 1
ATOM 771 O O . VAL A 1 96 ? 15.939 -10.245 -16.451 1.00 51.91 96 VAL A O 1
ATOM 774 N N . LEU A 1 97 ? 14.658 -9.923 -14.645 1.00 51.41 97 LEU A N 1
ATOM 775 C CA . LEU A 1 97 ? 15.492 -8.838 -14.108 1.00 51.41 97 LEU A CA 1
ATOM 776 C C . LEU A 1 97 ? 16.885 -9.304 -13.652 1.00 51.41 97 LEU A C 1
ATOM 778 O O . LEU A 1 97 ? 17.830 -8.526 -13.746 1.00 51.41 97 LEU A O 1
ATOM 782 N N . LEU A 1 98 ? 17.044 -10.565 -13.227 1.00 54.28 98 LEU A N 1
ATOM 783 C CA . LEU A 1 98 ? 18.362 -11.122 -12.893 1.00 54.28 98 LEU A CA 1
ATOM 784 C C . LEU A 1 98 ? 19.210 -11.414 -14.149 1.00 54.28 98 LEU A C 1
ATOM 786 O O . LEU A 1 98 ? 20.433 -11.390 -14.075 1.00 54.28 98 LEU A O 1
ATOM 790 N N . MET A 1 99 ? 18.579 -11.628 -15.311 1.00 47.19 99 MET A N 1
ATOM 791 C CA . MET A 1 99 ? 19.267 -11.822 -16.600 1.00 47.19 99 MET A CA 1
ATOM 792 C C . MET A 1 99 ? 19.577 -10.517 -17.353 1.00 47.19 99 MET A C 1
ATOM 794 O O . MET A 1 99 ? 20.273 -10.568 -18.358 1.00 47.19 99 MET A O 1
ATOM 798 N N . MET A 1 100 ? 19.087 -9.355 -16.903 1.00 49.72 100 MET A N 1
ATOM 799 C CA . MET A 1 100 ? 19.389 -8.055 -17.533 1.00 49.72 100 MET A CA 1
ATOM 800 C C . MET A 1 100 ? 20.476 -7.250 -16.795 1.00 49.72 100 MET A C 1
ATOM 802 O O . MET A 1 100 ? 20.736 -6.106 -17.161 1.00 49.72 100 MET A O 1
ATOM 806 N N . ILE A 1 101 ? 21.099 -7.827 -15.758 1.00 52.09 101 ILE A N 1
ATOM 807 C CA . ILE A 1 101 ? 22.195 -7.216 -14.976 1.00 52.09 101 ILE A CA 1
ATOM 808 C C . ILE A 1 101 ? 23.484 -8.077 -15.043 1.00 52.09 101 ILE A C 1
ATOM 810 O O . ILE A 1 101 ? 24.433 -7.823 -14.305 1.00 52.09 101 ILE A O 1
ATOM 814 N N . LEU A 1 102 ? 23.560 -9.071 -15.942 1.00 45.56 102 LEU A N 1
ATOM 815 C CA . LEU A 1 102 ? 24.792 -9.823 -16.228 1.00 45.56 102 LEU A CA 1
ATOM 816 C C . LEU A 1 102 ? 25.240 -9.649 -17.682 1.00 45.56 102 LEU A C 1
ATOM 818 O O . LEU A 1 102 ? 24.361 -9.733 -18.568 1.00 45.56 102 LEU A O 1
#

Foldseek 3Di:
DDDDDDDDDDDDPDPDPPPPPPPPVVVLVQLLVQLVVLCVVQPLLLCADPSVVVSLVSSQVSSCVVVVDGDDSVRSVVSVCVVDVVCVSHPPRVVVVVVVVD

InterPro domains:
  IPR012423 Chromatin modification-related protein Eaf7/MRGBP [PTHR13581] (13-89)